Protein AF-A0AAV8XKQ7-F1 (afdb_monomer_lite)

Foldseek 3Di:
DQVCLVPDDPVVVLVVLVVLLVVLLVLVVVQVVPPDPPPSDRDADPQLQDPVCLVVSLVSVLVCCVVPVVVDDLVSSLVSLVNYDSSVVSNVSNCVSCVVVDDPDPD

Secondary structure (DSSP, 8-state):
-HHHHHTS-HHHHHHHHHHHHHHHHHHHHHHHH--S-----PPP-TTTT-TTTHHHHHHHHHHHHHH-TTT--HHHHHHHHTTSTTHHHHHHHHHHH-GGG------

Sequence (107 aa):
MALEYERSDMTRRLSILLGELLYIQSQIQDGAESTTDHDFYVRPSELFDNDIFAEELADIICIALAELPTTLSISNLTETLLHVHNGPAVICRLVANFPDCFREGKW

Radius of gyration: 14.4 Å; chains: 1; bounding box: 41×32×29 Å

Organism: NCBI:txid1586634

pLDDT: mean 82.2, std 12.32, range [45.22, 93.25]

InterPro domains:
  IPR026236 Integrator complex subunit 2, metazoa [PR02105] (4-24)
  IPR026236 Integrator complex subunit 2, metazoa [PR02105] (49-66)
  IPR029321 Integrator complex subunit 2 [PF14750] (1-104)
  IPR029321 Integrator complex subunit 2 [PTHR28608] (2-104)

Structure (mmCIF, N/CA/C/O backbone):
data_AF-A0AAV8XKQ7-F1
#
_entry.id   AF-A0AAV8XKQ7-F1
#
loop_
_atom_site.group_PDB
_atom_site.id
_atom_site.type_symbol
_atom_site.label_atom_id
_atom_site.label_alt_id
_atom_site.label_comp_id
_atom_site.label_asym_id
_atom_site.label_entity_id
_atom_site.label_seq_id
_atom_site.pdbx_PDB_ins_code
_atom_site.Cartn_x
_atom_site.Cartn_y
_atom_site.Cartn_z
_atom_site.occupancy
_atom_site.B_iso_or_equiv
_atom_site.auth_seq_id
_atom_site.auth_comp_id
_atom_site.auth_asym_id
_atom_site.auth_atom_id
_atom_site.pdbx_PDB_model_num
ATOM 1 N N . MET A 1 1 ? -0.374 11.444 -9.980 1.00 64.88 1 MET A N 1
ATOM 2 C CA . MET A 1 1 ? 0.523 10.904 -8.926 1.00 64.88 1 MET A CA 1
ATOM 3 C C . MET A 1 1 ? 1.457 9.790 -9.405 1.00 64.88 1 MET A C 1
ATOM 5 O O . MET A 1 1 ? 2.622 9.798 -9.022 1.00 64.88 1 MET A O 1
ATOM 9 N N . ALA A 1 2 ? 1.024 8.881 -10.286 1.00 69.81 2 ALA A N 1
ATOM 10 C CA . ALA A 1 2 ? 1.864 7.781 -10.791 1.00 69.81 2 ALA A CA 1
ATOM 11 C C . ALA A 1 2 ? 3.192 8.228 -11.455 1.00 69.81 2 ALA A C 1
ATOM 13 O O . ALA A 1 2 ? 4.254 7.685 -11.165 1.00 69.81 2 ALA A O 1
ATOM 14 N N . LEU A 1 3 ? 3.161 9.274 -12.290 1.00 70.88 3 LEU A N 1
ATOM 15 C CA . LEU A 1 3 ? 4.363 9.795 -12.967 1.00 70.88 3 LEU A CA 1
ATOM 16 C C . LEU A 1 3 ? 5.368 10.445 -11.993 1.00 70.88 3 LEU A C 1
ATOM 18 O O . LEU A 1 3 ? 6.577 10.449 -12.228 1.00 70.88 3 LEU A O 1
ATOM 22 N N . GLU A 1 4 ? 4.874 11.025 -10.897 1.00 76.31 4 GLU A N 1
ATOM 23 C CA . GLU A 1 4 ? 5.727 11.601 -9.852 1.00 76.31 4 GLU A CA 1
ATOM 24 C C . GLU A 1 4 ? 6.386 10.505 -9.022 1.00 76.31 4 GLU A C 1
ATOM 26 O O . GLU A 1 4 ? 7.564 10.629 -8.691 1.00 76.31 4 GLU A O 1
ATOM 31 N N . TYR A 1 5 ? 5.657 9.422 -8.743 1.00 76.19 5 TYR A N 1
ATOM 32 C CA . TYR A 1 5 ? 6.184 8.229 -8.091 1.00 76.19 5 TYR A CA 1
ATOM 33 C C . TYR A 1 5 ? 7.326 7.605 -8.907 1.00 76.19 5 TYR A C 1
ATOM 35 O O . TYR A 1 5 ? 8.428 7.406 -8.392 1.00 76.19 5 TYR A O 1
ATOM 43 N N . GLU A 1 6 ? 7.112 7.402 -10.209 1.00 77.50 6 GLU A N 1
ATOM 44 C CA . GLU A 1 6 ? 8.095 6.794 -11.112 1.00 77.50 6 GLU A CA 1
ATOM 45 C C . GLU A 1 6 ? 9.435 7.551 -11.122 1.00 77.50 6 GLU A C 1
ATOM 47 O O . GLU A 1 6 ? 10.505 6.944 -11.050 1.00 77.50 6 GLU A O 1
ATOM 52 N N . ARG A 1 7 ? 9.387 8.888 -11.133 1.00 80.06 7 ARG A N 1
ATOM 53 C CA . ARG A 1 7 ? 10.572 9.762 -11.207 1.00 80.06 7 ARG A CA 1
ATOM 54 C C . ARG A 1 7 ? 11.246 10.036 -9.857 1.00 80.06 7 ARG A C 1
ATOM 56 O O . ARG A 1 7 ? 12.252 10.746 -9.829 1.00 80.06 7 ARG A O 1
ATOM 63 N N . SER A 1 8 ? 10.680 9.542 -8.760 1.00 84.00 8 SER A N 1
ATOM 64 C CA . SER A 1 8 ? 11.129 9.834 -7.397 1.00 84.00 8 SER A CA 1
ATOM 65 C C . SER A 1 8 ? 12.108 8.792 -6.857 1.00 84.00 8 SER A C 1
ATOM 67 O O . SER A 1 8 ? 12.050 7.619 -7.220 1.00 84.00 8 SER A O 1
ATOM 69 N N . ASP A 1 9 ? 12.984 9.225 -5.949 1.00 87.19 9 ASP A N 1
ATOM 70 C CA . ASP A 1 9 ? 13.804 8.349 -5.111 1.00 87.19 9 ASP A CA 1
ATOM 71 C C . ASP A 1 9 ? 12.958 7.610 -4.056 1.00 87.19 9 ASP A C 1
ATOM 73 O O . ASP A 1 9 ? 11.814 7.980 -3.785 1.00 87.19 9 ASP A O 1
ATOM 77 N N . MET A 1 10 ? 13.526 6.567 -3.444 1.00 82.12 10 MET A N 1
ATOM 78 C CA . MET A 1 10 ? 12.800 5.659 -2.545 1.00 82.12 10 MET A CA 1
ATOM 79 C C . MET A 1 10 ? 12.136 6.372 -1.357 1.00 82.12 10 MET A C 1
ATOM 81 O O . MET A 1 10 ? 11.000 6.062 -1.000 1.00 82.12 10 MET A O 1
ATOM 85 N N . THR A 1 11 ? 12.806 7.365 -0.770 1.00 84.56 11 THR A N 1
ATOM 86 C CA . THR A 1 11 ? 12.260 8.135 0.356 1.00 84.56 11 THR A CA 1
ATOM 87 C C . THR A 1 11 ? 11.036 8.927 -0.084 1.00 84.56 11 THR A C 1
ATOM 89 O O . THR A 1 11 ? 10.011 8.943 0.596 1.00 84.56 11 THR A O 1
ATOM 92 N N . ARG A 1 12 ? 11.113 9.564 -1.255 1.00 86.94 12 ARG A N 1
ATOM 93 C CA . ARG A 1 12 ? 9.995 10.326 -1.806 1.00 86.94 12 ARG A CA 1
ATOM 94 C C . ARG A 1 12 ? 8.846 9.426 -2.272 1.00 86.94 12 ARG A C 1
ATOM 96 O O . ARG A 1 12 ? 7.694 9.802 -2.073 1.00 86.94 12 ARG A O 1
ATOM 103 N N . ARG A 1 13 ? 9.132 8.238 -2.813 1.00 87.81 13 ARG A N 1
ATOM 104 C CA . ARG A 1 13 ? 8.126 7.208 -3.138 1.00 87.81 13 ARG A CA 1
ATOM 105 C C . ARG A 1 13 ? 7.328 6.784 -1.909 1.00 87.81 13 ARG A C 1
ATOM 107 O O . ARG A 1 13 ? 6.102 6.789 -1.959 1.00 87.81 13 ARG A O 1
ATOM 114 N N . LEU A 1 14 ? 8.010 6.509 -0.797 1.00 87.44 14 LEU A N 1
ATOM 115 C CA . LEU A 1 14 ? 7.368 6.173 0.474 1.00 87.44 14 LEU A CA 1
ATOM 116 C C . LEU A 1 14 ? 6.474 7.316 0.974 1.00 87.44 14 LEU A C 1
ATOM 118 O O . LEU A 1 14 ? 5.332 7.072 1.349 1.00 87.44 14 LEU A O 1
ATOM 122 N N . SER A 1 15 ? 6.945 8.565 0.921 1.00 90.00 15 SER A N 1
ATOM 123 C C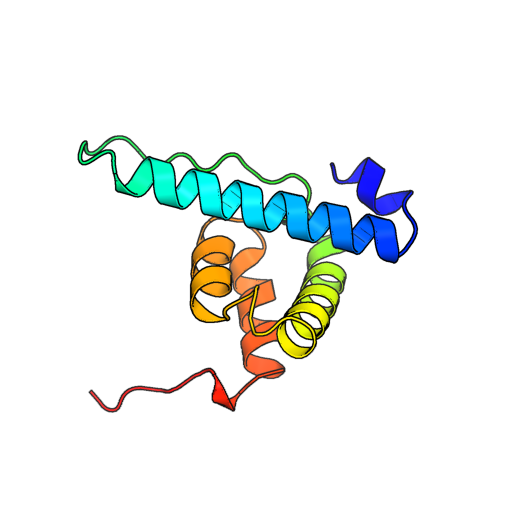A . SER A 1 15 ? 6.128 9.726 1.302 1.00 90.00 15 SER A CA 1
ATOM 124 C C . SER A 1 15 ? 4.879 9.889 0.430 1.00 90.00 15 SER A C 1
ATOM 126 O O . SER A 1 15 ? 3.816 10.209 0.956 1.00 90.00 15 SER A O 1
ATOM 128 N N . ILE A 1 16 ? 4.990 9.662 -0.886 1.00 90.94 16 ILE A N 1
ATOM 129 C CA . ILE A 1 16 ? 3.846 9.706 -1.814 1.00 90.94 16 ILE A CA 1
ATOM 130 C C . ILE A 1 16 ? 2.848 8.595 -1.471 1.00 90.94 16 ILE A C 1
ATOM 132 O O . ILE A 1 16 ? 1.660 8.872 -1.339 1.00 90.94 16 ILE A O 1
ATOM 136 N N . LEU A 1 17 ? 3.330 7.365 -1.273 1.00 91.12 17 LEU A N 1
ATOM 137 C CA . LEU A 1 17 ? 2.498 6.217 -0.912 1.00 91.12 17 LEU A CA 1
ATOM 138 C C . LEU A 1 17 ? 1.749 6.459 0.401 1.00 91.12 17 LEU A C 1
ATOM 140 O O . LEU A 1 17 ? 0.535 6.280 0.451 1.00 91.12 17 LEU A O 1
ATOM 144 N N . LEU A 1 18 ? 2.451 6.887 1.455 1.00 90.75 18 LEU A N 1
ATOM 145 C CA . LEU A 1 18 ? 1.831 7.169 2.750 1.00 90.75 18 LEU A CA 1
ATOM 146 C C . LEU A 1 18 ? 0.830 8.322 2.657 1.00 90.75 18 LEU A C 1
ATOM 148 O O . LEU A 1 18 ? -0.238 8.239 3.253 1.00 90.75 18 LEU A O 1
ATOM 152 N N . GLY A 1 19 ? 1.157 9.379 1.908 1.00 91.19 19 GLY A N 1
ATOM 153 C CA . GLY A 1 19 ? 0.248 10.501 1.686 1.00 91.19 19 GLY A CA 1
ATOM 154 C C . GLY A 1 19 ? -1.055 10.061 1.024 1.00 91.19 19 GLY A C 1
ATOM 155 O O . GLY A 1 19 ? -2.129 10.429 1.492 1.00 91.19 19 GLY A O 1
ATOM 156 N N . GLU A 1 20 ? -0.958 9.223 -0.006 1.00 90.31 20 GLU A N 1
ATOM 157 C CA . GLU A 1 20 ? -2.123 8.686 -0.709 1.00 90.31 20 GLU A CA 1
ATOM 158 C C . GLU A 1 20 ? -2.954 7.762 0.187 1.00 90.31 20 GLU A C 1
ATOM 160 O O . GLU A 1 20 ? -4.176 7.877 0.256 1.00 90.31 20 GLU A O 1
ATOM 165 N N . LEU A 1 21 ? -2.292 6.884 0.940 1.00 90.06 21 LEU A N 1
ATOM 166 C CA . LEU A 1 21 ? -2.952 5.951 1.845 1.00 90.06 21 LEU A CA 1
ATOM 167 C C . LEU A 1 21 ? -3.722 6.679 2.954 1.00 90.06 21 LEU A C 1
ATOM 169 O O . LEU A 1 21 ? -4.892 6.383 3.196 1.00 90.06 21 LEU A O 1
ATOM 173 N N . LEU A 1 22 ? -3.087 7.663 3.596 1.00 89.62 22 LEU A N 1
ATOM 174 C CA . LEU A 1 22 ? -3.716 8.483 4.633 1.00 89.62 22 LEU A CA 1
ATOM 175 C C . LEU A 1 22 ? -4.839 9.359 4.063 1.00 89.62 22 LEU A C 1
ATOM 177 O O . LEU A 1 22 ? -5.845 9.582 4.734 1.00 89.62 22 LEU A O 1
ATOM 181 N N . TYR A 1 23 ? -4.698 9.836 2.823 1.00 89.69 23 TYR A N 1
ATOM 182 C CA . TYR A 1 23 ? -5.752 10.586 2.146 1.00 89.69 23 TYR A CA 1
ATOM 183 C C . TYR A 1 23 ? -6.998 9.724 1.911 1.00 89.69 23 TYR A C 1
ATOM 185 O O . TYR A 1 23 ? -8.105 10.150 2.235 1.00 89.69 23 TYR A O 1
ATOM 193 N N . ILE A 1 24 ? -6.833 8.492 1.422 1.00 88.94 24 ILE A N 1
ATOM 194 C CA . ILE A 1 24 ? -7.955 7.562 1.230 1.00 88.94 24 ILE A CA 1
ATOM 195 C C . ILE A 1 24 ? -8.607 7.223 2.579 1.00 88.94 24 ILE A C 1
ATOM 197 O O . ILE A 1 24 ? -9.831 7.240 2.680 1.00 88.94 24 ILE A O 1
ATOM 201 N N . GLN A 1 25 ? -7.817 6.998 3.635 1.00 88.62 25 GLN A N 1
ATOM 202 C CA . GLN A 1 25 ? -8.341 6.793 4.993 1.00 88.62 25 GLN A CA 1
ATOM 203 C C . GLN A 1 25 ? -9.185 7.970 5.483 1.00 88.62 25 GLN A C 1
ATOM 205 O O . GLN A 1 25 ? -10.268 7.764 6.026 1.00 88.62 25 GLN A O 1
ATOM 210 N N . SER A 1 26 ? -8.719 9.200 5.249 1.00 87.50 26 SER A N 1
ATOM 211 C CA . SER A 1 26 ? -9.472 10.410 5.586 1.00 87.50 26 SER A CA 1
ATOM 212 C C . SER A 1 26 ? -10.812 10.462 4.854 1.00 87.50 26 SER A C 1
ATOM 214 O O . SER A 1 26 ? -11.835 10.733 5.473 1.00 87.50 26 SER A O 1
ATOM 216 N N . GLN A 1 27 ? -10.821 10.161 3.552 1.00 85.44 27 GLN A N 1
ATOM 217 C CA . GLN A 1 27 ? -12.052 10.122 2.757 1.00 85.44 27 GLN A CA 1
ATOM 218 C C . GLN A 1 27 ? -13.028 9.064 3.281 1.00 85.44 27 GLN A C 1
ATOM 220 O O . GLN A 1 27 ? -14.240 9.279 3.250 1.00 85.44 27 GLN A O 1
ATOM 225 N N . ILE A 1 28 ? -12.502 7.932 3.764 1.00 83.81 28 ILE A N 1
ATOM 226 C CA . ILE A 1 28 ? -13.328 6.853 4.297 1.00 83.81 28 ILE A CA 1
ATOM 227 C C . ILE A 1 28 ? -14.000 7.256 5.603 1.00 83.81 28 ILE A C 1
ATOM 229 O O . ILE A 1 28 ? -15.201 7.046 5.782 1.00 83.81 28 ILE A O 1
ATOM 233 N N . GLN A 1 29 ? -13.228 7.871 6.494 1.00 82.06 29 GLN A N 1
ATOM 234 C CA . GLN A 1 29 ? -13.724 8.351 7.773 1.00 82.06 29 GLN A CA 1
ATOM 235 C C . GLN A 1 29 ? -14.809 9.423 7.592 1.00 82.06 29 GLN A C 1
ATOM 237 O O . GLN A 1 29 ? -15.866 9.319 8.210 1.00 82.06 29 GLN A O 1
ATOM 242 N N . ASP A 1 30 ? -14.595 10.385 6.690 1.00 79.00 30 ASP A N 1
ATOM 243 C CA . ASP A 1 30 ? -15.566 11.448 6.406 1.00 79.00 30 ASP A CA 1
ATOM 244 C C . ASP A 1 30 ? -16.874 10.899 5.804 1.00 79.00 30 ASP A C 1
ATOM 246 O O . ASP A 1 30 ? -17.967 11.359 6.140 1.00 79.00 30 ASP A O 1
ATOM 250 N N . GLY A 1 31 ? -16.792 9.889 4.930 1.00 69.50 31 GLY A N 1
ATOM 251 C CA . GLY A 1 31 ? -17.974 9.285 4.308 1.00 69.50 31 GLY A CA 1
ATOM 252 C C . GLY A 1 31 ? -18.781 8.374 5.244 1.00 69.50 31 GLY A C 1
ATOM 253 O O . GLY A 1 31 ? -19.990 8.227 5.061 1.00 69.50 31 GLY A O 1
ATOM 254 N N . ALA A 1 32 ? -18.155 7.793 6.272 1.00 65.44 32 ALA A N 1
ATOM 255 C CA . ALA A 1 32 ? -18.843 6.970 7.270 1.00 65.44 32 ALA A CA 1
ATOM 256 C C . ALA A 1 32 ? -19.761 7.794 8.195 1.00 65.44 32 ALA A C 1
ATOM 258 O O . ALA A 1 32 ? -20.747 7.273 8.719 1.00 65.44 32 ALA A O 1
ATOM 259 N N . GLU A 1 33 ? -19.471 9.086 8.384 1.00 60.41 33 GLU A N 1
ATOM 260 C CA . GLU A 1 33 ? -20.297 9.995 9.190 1.00 60.41 33 GLU A CA 1
ATOM 261 C C . GLU A 1 33 ? -21.559 10.471 8.441 1.00 60.41 33 GLU A C 1
ATOM 263 O O . GLU A 1 33 ? -22.565 10.839 9.062 1.00 60.41 33 GLU A O 1
ATOM 268 N N . SER A 1 34 ? -21.569 10.402 7.104 1.00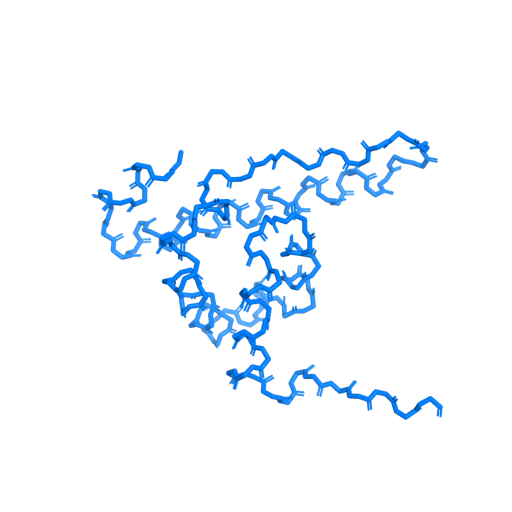 57.81 34 SER A N 1
ATOM 269 C CA . SER A 1 34 ? -22.752 10.691 6.290 1.00 57.81 34 SER A CA 1
ATOM 270 C C . SER A 1 34 ? -23.701 9.487 6.229 1.00 57.81 34 SER A C 1
ATOM 272 O O . SER A 1 34 ? -23.658 8.673 5.319 1.00 57.81 34 SER A O 1
ATOM 274 N N . THR A 1 35 ? -24.611 9.399 7.201 1.00 52.97 35 THR A N 1
ATOM 275 C CA . THR A 1 35 ? -25.678 8.372 7.345 1.00 52.97 35 THR A CA 1
ATOM 276 C C . THR A 1 35 ? -26.729 8.315 6.220 1.00 52.97 35 THR A C 1
ATOM 278 O O . THR A 1 35 ? -27.746 7.632 6.346 1.00 52.97 35 THR A O 1
ATOM 281 N N . THR A 1 36 ? -26.528 9.031 5.120 1.00 53.41 36 THR A N 1
ATOM 282 C CA . THR A 1 36 ? -27.408 8.977 3.954 1.00 53.41 36 THR A CA 1
ATOM 283 C C . THR A 1 36 ? -26.824 8.010 2.940 1.00 53.41 36 THR A C 1
ATOM 285 O O . THR A 1 36 ? -25.653 8.146 2.617 1.00 53.41 36 THR A O 1
ATOM 288 N N . ASP A 1 37 ? -27.664 7.100 2.444 1.00 51.34 37 ASP A N 1
ATOM 289 C CA . ASP A 1 37 ? -27.521 6.057 1.401 1.00 51.34 37 ASP A CA 1
ATOM 290 C C . ASP A 1 37 ? -26.934 6.533 0.042 1.00 51.34 37 ASP A C 1
ATOM 292 O O . ASP A 1 37 ? -27.279 6.043 -1.029 1.00 51.34 37 ASP A O 1
ATOM 296 N N . HIS A 1 38 ? -26.102 7.569 0.051 1.00 46.72 38 HIS A N 1
ATOM 297 C CA . HIS A 1 38 ? -25.420 8.104 -1.106 1.00 46.72 38 HIS A CA 1
ATOM 298 C C . HIS A 1 38 ? -24.105 7.354 -1.268 1.00 46.72 38 HIS A C 1
ATOM 300 O O . HIS A 1 38 ? -23.216 7.480 -0.430 1.00 46.72 38 HIS A O 1
ATOM 306 N N . ASP A 1 39 ? -24.031 6.582 -2.353 1.00 50.69 39 ASP A N 1
ATOM 307 C CA . ASP A 1 39 ? -22.849 5.919 -2.900 1.00 50.69 39 ASP A CA 1
ATOM 308 C C . ASP A 1 39 ? -21.543 6.527 -2.385 1.00 50.69 39 ASP A C 1
ATOM 310 O O . ASP A 1 39 ? -21.122 7.612 -2.800 1.00 50.69 39 ASP A O 1
ATOM 314 N N . PHE A 1 40 ? -20.920 5.820 -1.447 1.00 58.59 40 PHE A N 1
ATOM 315 C CA . PHE A 1 40 ? -19.633 6.175 -0.884 1.00 58.59 40 PHE A CA 1
ATOM 316 C C . PHE A 1 40 ? -18.589 6.193 -2.007 1.00 58.59 40 PHE A C 1
ATOM 318 O O . PHE A 1 40 ? -18.075 5.158 -2.436 1.00 58.59 40 PHE A O 1
ATOM 325 N N . TYR A 1 41 ? -18.329 7.383 -2.545 1.00 59.25 41 TYR A N 1
ATOM 326 C CA . TYR A 1 41 ? -17.451 7.573 -3.690 1.00 59.25 41 TYR A CA 1
ATOM 327 C C . TYR A 1 41 ? -16.039 7.895 -3.207 1.00 59.25 41 TYR A C 1
ATOM 329 O O . TYR A 1 41 ? -15.676 9.053 -2.983 1.00 59.25 41 TYR A O 1
ATOM 337 N N . VAL A 1 42 ? -15.220 6.855 -3.063 1.00 66.62 42 VAL A N 1
ATOM 338 C CA . VAL A 1 42 ? -13.770 7.026 -2.944 1.00 66.62 42 VAL A CA 1
ATOM 339 C C . VAL A 1 42 ? -13.237 7.401 -4.321 1.00 66.62 42 VAL A C 1
ATOM 341 O O . VAL A 1 42 ? -13.547 6.746 -5.318 1.00 66.62 42 VAL A O 1
ATOM 344 N N . ARG A 1 43 ? -12.462 8.488 -4.404 1.00 69.25 43 ARG A N 1
ATOM 345 C CA . ARG A 1 43 ? -11.821 8.855 -5.670 1.00 69.25 43 ARG A CA 1
ATOM 346 C C . ARG A 1 43 ? -10.878 7.729 -6.115 1.00 69.25 43 ARG A C 1
ATOM 348 O O . ARG A 1 43 ? -10.137 7.228 -5.272 1.00 69.25 43 ARG A O 1
ATOM 355 N N . PRO A 1 44 ? -10.853 7.389 -7.417 1.00 71.44 44 PRO A N 1
ATOM 356 C CA . PRO A 1 44 ? -9.883 6.436 -7.945 1.00 71.44 44 PRO A CA 1
ATOM 357 C C . PRO A 1 44 ? -8.464 6.931 -7.657 1.00 71.44 44 PRO A C 1
ATOM 359 O O . PRO A 1 44 ? -8.178 8.126 -7.798 1.00 71.44 44 PRO A O 1
ATOM 362 N N . SER A 1 45 ? -7.590 6.019 -7.238 1.00 83.00 45 SER A N 1
ATOM 363 C CA . SER A 1 45 ? -6.199 6.340 -6.941 1.00 83.00 45 SER A CA 1
ATOM 364 C C . SER A 1 45 ? -5.346 5.950 -8.131 1.00 83.00 45 SER A C 1
ATOM 366 O O . SER A 1 45 ? -5.102 4.775 -8.371 1.00 83.00 45 SER A O 1
ATOM 368 N N . GLU A 1 46 ? -4.804 6.935 -8.845 1.00 85.00 46 GLU A N 1
ATOM 369 C CA . GLU A 1 46 ? -3.907 6.676 -9.980 1.00 85.00 46 GLU A CA 1
ATOM 370 C C . GLU A 1 46 ? -2.688 5.813 -9.611 1.00 85.00 46 GLU A C 1
ATOM 372 O O . GLU A 1 46 ? -2.072 5.217 -10.494 1.00 85.00 46 GLU A O 1
ATOM 377 N N . LEU A 1 47 ? -2.296 5.795 -8.330 1.00 86.94 47 LEU A N 1
ATOM 378 C CA . LEU A 1 47 ? -1.176 4.997 -7.841 1.00 86.94 47 LEU A CA 1
ATOM 379 C C . LEU A 1 47 ? -1.595 3.542 -7.604 1.00 86.94 47 LEU A C 1
ATOM 381 O O . LEU A 1 47 ? -0.952 2.636 -8.128 1.00 86.94 47 LEU A O 1
ATOM 385 N N . PHE A 1 48 ? -2.674 3.321 -6.846 1.00 86.31 48 PHE A N 1
ATOM 386 C CA . PHE A 1 48 ? -3.160 1.975 -6.533 1.00 86.31 48 PHE A CA 1
ATOM 387 C C . PHE A 1 48 ? -3.941 1.327 -7.684 1.00 86.31 48 PHE A C 1
ATOM 389 O O . PHE A 1 48 ? -4.060 0.106 -7.721 1.00 86.31 48 PHE A O 1
ATOM 396 N N . ASP A 1 49 ? -4.420 2.099 -8.655 1.00 85.44 49 ASP A N 1
ATOM 397 C CA . ASP A 1 49 ? -5.115 1.586 -9.840 1.00 85.44 49 ASP A CA 1
ATOM 398 C C . ASP A 1 49 ? -4.152 1.243 -10.989 1.00 85.44 49 ASP A C 1
ATOM 400 O O . ASP A 1 49 ? -4.577 0.784 -12.045 1.00 85.44 49 ASP A O 1
ATOM 404 N N . ASN A 1 50 ? -2.843 1.440 -10.794 1.00 87.12 50 ASN A N 1
ATOM 405 C CA . ASN A 1 50 ? -1.822 1.081 -11.769 1.00 87.12 50 ASN A CA 1
ATOM 406 C C . ASN A 1 50 ? -1.160 -0.260 -11.417 1.00 87.12 50 ASN A C 1
ATOM 408 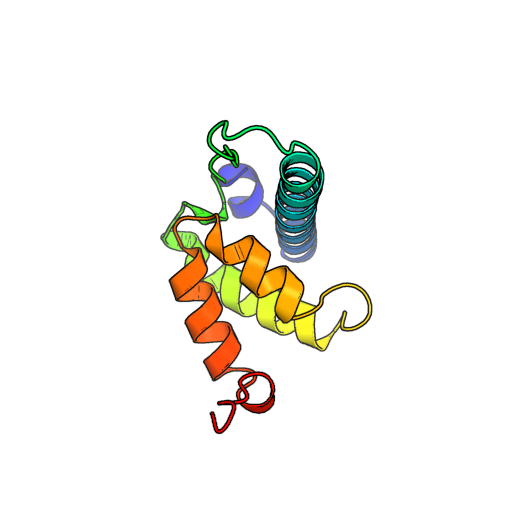O O . ASN A 1 50 ? -0.336 -0.353 -10.504 1.00 87.12 50 ASN A O 1
ATOM 412 N N . ASP A 1 51 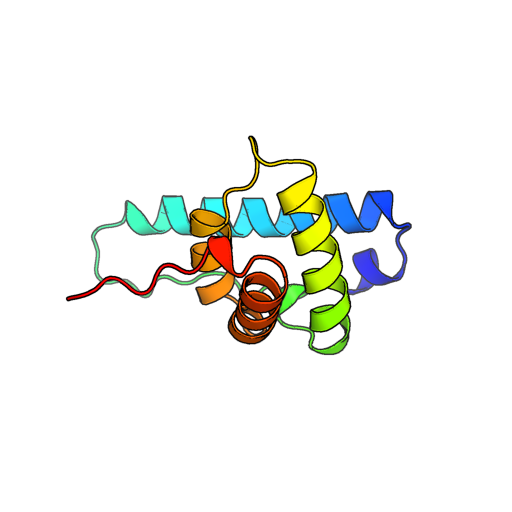? -1.478 -1.284 -12.207 1.00 87.44 51 ASP A N 1
ATOM 413 C CA . ASP A 1 51 ? -1.041 -2.670 -11.999 1.00 87.44 51 ASP A CA 1
ATOM 414 C C . ASP A 1 51 ? 0.482 -2.838 -11.972 1.00 87.44 51 ASP A C 1
ATOM 416 O O . ASP A 1 51 ? 0.997 -3.727 -11.295 1.00 87.44 51 ASP A O 1
ATOM 420 N N . ILE A 1 52 ? 1.220 -1.966 -12.669 1.00 88.56 52 ILE A N 1
ATOM 421 C CA . ILE A 1 52 ? 2.686 -2.019 -12.740 1.00 88.56 52 ILE A CA 1
ATOM 422 C C . ILE A 1 52 ? 3.299 -1.796 -11.353 1.00 88.56 52 ILE A C 1
ATOM 424 O O . ILE A 1 52 ? 4.308 -2.413 -11.016 1.00 88.56 52 ILE A O 1
ATOM 428 N N . PHE A 1 53 ? 2.682 -0.938 -10.536 1.00 87.12 53 PHE A N 1
ATOM 429 C CA . PHE A 1 53 ? 3.192 -0.603 -9.210 1.00 87.12 53 PHE A CA 1
ATOM 430 C C . PHE A 1 53 ? 2.654 -1.526 -8.115 1.00 87.12 53 PHE A C 1
ATOM 432 O O . PHE A 1 53 ? 3.200 -1.526 -7.019 1.00 87.12 53 PHE A O 1
ATOM 439 N N . ALA A 1 54 ? 1.638 -2.354 -8.377 1.00 88.06 54 ALA A N 1
ATOM 440 C CA . ALA A 1 54 ? 0.964 -3.145 -7.344 1.00 88.06 54 ALA A CA 1
ATOM 441 C C . ALA A 1 54 ? 1.905 -4.061 -6.535 1.00 88.06 54 ALA A C 1
ATOM 443 O O . ALA A 1 54 ? 1.645 -4.341 -5.363 1.00 88.06 54 ALA A O 1
ATOM 444 N N . GLU A 1 55 ? 2.977 -4.564 -7.152 1.00 89.50 55 GLU A N 1
ATOM 445 C CA . GLU A 1 55 ? 4.011 -5.359 -6.475 1.00 89.50 55 GLU A CA 1
ATOM 446 C C . GLU A 1 55 ? 4.923 -4.517 -5.603 1.00 89.50 55 GLU A C 1
ATOM 448 O O . GLU A 1 55 ? 5.019 -4.764 -4.403 1.00 89.50 55 GLU A O 1
ATOM 453 N N . GLU A 1 56 ? 5.485 -3.464 -6.180 1.00 90.06 56 GLU A N 1
ATOM 454 C CA . GLU A 1 56 ? 6.351 -2.542 -5.458 1.00 90.06 56 GLU A CA 1
ATOM 455 C C . GLU A 1 56 ? 5.627 -1.898 -4.263 1.00 90.06 56 GLU A C 1
ATOM 457 O O . GLU A 1 56 ? 6.170 -1.826 -3.161 1.00 90.06 56 GLU A O 1
ATOM 462 N N . LEU A 1 57 ? 4.371 -1.479 -4.450 1.00 91.00 57 LEU A N 1
ATOM 463 C CA . LEU A 1 57 ? 3.554 -0.898 -3.387 1.00 91.00 57 LEU A CA 1
ATOM 464 C C . LEU A 1 57 ? 3.336 -1.897 -2.249 1.00 91.00 57 LEU A C 1
ATOM 466 O O . LEU A 1 57 ? 3.425 -1.511 -1.086 1.00 91.00 57 LEU A O 1
ATOM 470 N N . ALA A 1 58 ? 3.080 -3.171 -2.556 1.00 92.19 58 ALA A N 1
ATOM 471 C CA . ALA A 1 58 ? 2.886 -4.190 -1.531 1.00 92.19 58 ALA A CA 1
ATOM 472 C C . ALA A 1 58 ? 4.151 -4.398 -0.686 1.00 92.19 58 ALA A C 1
ATOM 474 O O . ALA A 1 58 ? 4.050 -4.451 0.541 1.00 92.19 58 ALA A O 1
ATOM 475 N N . ASP A 1 59 ? 5.326 -4.449 -1.314 1.00 91.94 59 ASP A N 1
ATOM 476 C CA . ASP A 1 59 ? 6.603 -4.605 -0.609 1.00 91.94 59 ASP A CA 1
ATOM 477 C C . ASP A 1 59 ? 6.889 -3.408 0.305 1.00 91.94 59 ASP A C 1
ATOM 479 O O . ASP A 1 59 ? 7.232 -3.573 1.480 1.00 91.94 59 ASP A O 1
ATOM 483 N N . ILE A 1 60 ? 6.680 -2.188 -0.198 1.00 92.25 60 ILE A N 1
ATOM 484 C CA . ILE A 1 60 ? 6.880 -0.962 0.585 1.00 92.25 60 ILE A CA 1
ATOM 485 C C . ILE A 1 60 ? 5.896 -0.893 1.750 1.00 92.25 60 ILE A C 1
ATOM 487 O O . ILE A 1 60 ? 6.290 -0.524 2.856 1.00 92.25 60 ILE A O 1
ATOM 491 N N . ILE A 1 61 ? 4.634 -1.273 1.538 1.00 92.75 61 ILE A N 1
ATOM 492 C CA . ILE A 1 61 ? 3.633 -1.326 2.607 1.00 92.75 61 ILE A CA 1
ATOM 493 C C . ILE A 1 61 ? 4.029 -2.356 3.667 1.00 92.75 61 ILE A C 1
ATOM 495 O O . ILE A 1 61 ? 3.896 -2.067 4.855 1.00 92.75 61 ILE A O 1
ATOM 499 N N . CYS A 1 62 ? 4.540 -3.529 3.275 1.00 92.19 62 CYS A N 1
ATOM 500 C CA . CYS A 1 62 ? 5.008 -4.530 4.234 1.00 92.19 62 CYS A CA 1
ATOM 501 C C . CYS A 1 62 ? 6.130 -3.972 5.115 1.00 92.19 62 CYS A C 1
ATOM 503 O O . CYS A 1 62 ? 6.076 -4.093 6.339 1.00 92.19 62 CYS A O 1
ATOM 505 N N . ILE A 1 63 ? 7.115 -3.308 4.506 1.00 91.81 63 ILE A N 1
ATOM 506 C CA . ILE A 1 63 ? 8.207 -2.659 5.239 1.00 91.81 63 ILE A CA 1
ATOM 507 C C . ILE A 1 63 ? 7.649 -1.572 6.166 1.00 91.81 63 ILE A C 1
ATOM 509 O O . ILE A 1 63 ? 7.975 -1.540 7.349 1.00 91.81 63 ILE A O 1
ATOM 513 N N . ALA A 1 64 ? 6.766 -0.710 5.660 1.00 90.81 64 ALA A N 1
ATOM 514 C CA . ALA A 1 64 ? 6.183 0.371 6.444 1.00 90.81 64 ALA A CA 1
ATOM 515 C C . ALA A 1 64 ? 5.369 -0.147 7.643 1.00 90.81 64 ALA A C 1
ATOM 517 O O . ALA A 1 64 ? 5.451 0.437 8.717 1.00 90.81 64 ALA A O 1
ATOM 518 N N . LEU A 1 65 ? 4.624 -1.247 7.498 1.00 90.31 65 LEU A N 1
ATOM 519 C CA . LEU A 1 65 ? 3.898 -1.881 8.605 1.00 90.31 65 LEU A CA 1
ATOM 520 C C . LEU A 1 65 ? 4.837 -2.421 9.689 1.00 90.31 65 LEU A C 1
ATOM 522 O O . LEU A 1 65 ? 4.531 -2.293 10.873 1.00 90.31 65 LEU A O 1
ATOM 526 N N . ALA A 1 66 ? 5.970 -3.007 9.296 1.00 89.69 66 ALA A N 1
ATOM 527 C CA . ALA A 1 66 ? 6.963 -3.515 10.238 1.00 89.69 66 ALA A CA 1
ATOM 528 C C . ALA A 1 66 ? 7.688 -2.383 10.989 1.00 89.69 66 ALA A C 1
ATOM 530 O O . ALA A 1 66 ? 7.926 -2.493 12.191 1.00 89.69 66 ALA A O 1
ATOM 531 N N . GLU A 1 67 ? 8.002 -1.288 10.294 1.00 90.44 67 GLU A N 1
ATOM 532 C CA . GLU A 1 67 ? 8.776 -0.165 10.841 1.00 90.44 67 GLU A CA 1
ATOM 533 C C . GLU A 1 67 ? 7.910 0.877 11.574 1.00 90.44 67 GLU A C 1
ATOM 535 O O . GLU A 1 67 ? 8.390 1.559 12.480 1.00 90.44 67 GLU A O 1
ATOM 540 N N . LEU A 1 68 ? 6.628 1.015 11.212 1.00 89.69 68 LEU A N 1
ATOM 541 C CA . LEU A 1 68 ? 5.718 2.049 11.729 1.00 89.69 68 LEU A CA 1
ATOM 542 C C . LEU A 1 68 ? 4.438 1.471 12.372 1.00 89.69 68 LEU A C 1
ATOM 544 O O . LEU A 1 68 ? 3.335 1.931 12.055 1.00 89.69 68 LEU A O 1
ATOM 548 N N . PRO A 1 69 ? 4.530 0.526 13.327 1.00 83.62 69 PRO A N 1
ATOM 549 C CA . PRO A 1 69 ? 3.361 -0.152 13.900 1.00 83.62 69 PRO A CA 1
ATOM 550 C C . PRO A 1 69 ? 2.449 0.768 14.727 1.00 83.62 69 PRO A C 1
ATOM 552 O O . PRO A 1 69 ? 1.296 0.436 14.990 1.00 83.62 69 PRO A O 1
ATOM 555 N N . THR A 1 70 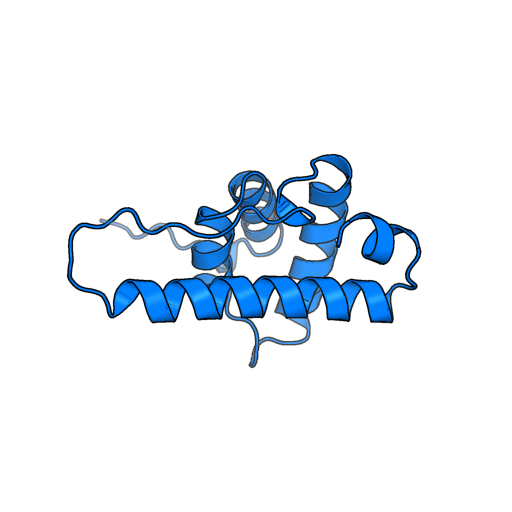? 2.949 1.927 15.169 1.00 85.50 70 THR A N 1
ATOM 556 C CA . THR A 1 70 ? 2.151 2.929 15.896 1.00 85.50 70 THR A CA 1
ATOM 557 C C . THR A 1 70 ? 1.318 3.814 14.975 1.00 85.50 70 THR A C 1
ATOM 559 O O . THR A 1 70 ? 0.369 4.441 15.435 1.00 85.50 70 THR A O 1
ATOM 562 N N . THR A 1 71 ? 1.700 3.903 13.700 1.00 85.25 71 THR A N 1
ATOM 563 C CA . THR A 1 71 ? 1.067 4.779 12.705 1.00 85.25 71 THR A CA 1
ATOM 564 C C . THR A 1 71 ? 0.174 3.975 11.771 1.00 85.25 71 THR A C 1
ATOM 566 O O . THR A 1 71 ? -0.925 4.412 11.442 1.00 85.25 71 THR A O 1
ATOM 569 N N . LEU A 1 72 ? 0.634 2.796 11.351 1.00 87.75 72 LEU A N 1
ATOM 570 C CA . LEU A 1 72 ? -0.080 1.923 10.433 1.00 87.75 72 LEU A CA 1
ATOM 571 C C . LEU A 1 72 ? -0.600 0.702 11.183 1.00 87.75 72 LEU A C 1
ATOM 573 O O . LEU A 1 72 ? 0.169 -0.060 11.765 1.00 87.75 72 LEU A O 1
ATOM 577 N N . SER A 1 73 ? -1.914 0.491 11.126 1.00 89.25 73 SER A N 1
ATOM 578 C CA . SER A 1 73 ? -2.532 -0.749 11.583 1.00 89.25 73 SER A CA 1
ATOM 579 C C . SER A 1 73 ? -2.918 -1.597 10.376 1.00 89.25 73 SE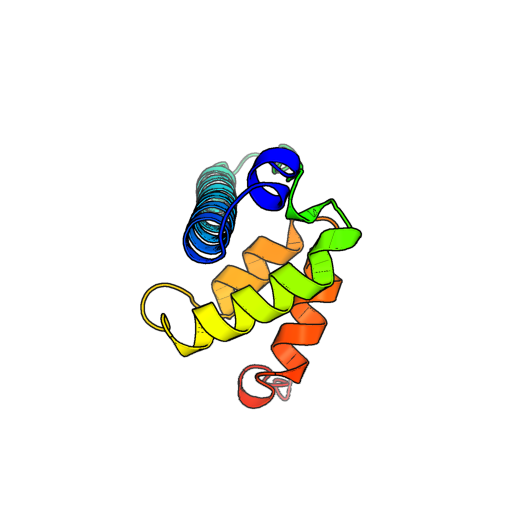R A C 1
ATOM 581 O O . SER A 1 73 ? -3.465 -1.091 9.395 1.00 89.25 73 SER A O 1
ATOM 583 N N . ILE A 1 74 ? -2.665 -2.905 10.449 1.00 89.31 74 ILE A N 1
ATOM 584 C CA . ILE A 1 74 ? -3.028 -3.816 9.358 1.00 89.31 74 ILE A CA 1
ATOM 585 C C . ILE A 1 74 ? -4.540 -3.831 9.099 1.00 89.31 74 ILE A C 1
ATOM 587 O O . ILE A 1 74 ? -4.959 -3.975 7.955 1.00 89.31 74 ILE A O 1
ATOM 591 N N . SER A 1 75 ? -5.356 -3.619 10.139 1.00 88.75 75 SER A N 1
ATOM 592 C CA . SER A 1 75 ? -6.817 -3.545 10.022 1.00 88.75 75 SER A CA 1
ATOM 593 C C . SER A 1 75 ? -7.249 -2.334 9.198 1.00 88.75 75 SER A C 1
ATOM 595 O O . SER A 1 75 ? -7.912 -2.505 8.179 1.00 88.75 75 SER A O 1
ATOM 597 N N . ASN A 1 76 ? -6.814 -1.129 9.584 1.00 88.62 76 ASN A N 1
ATOM 598 C CA . ASN A 1 76 ? -7.186 0.101 8.880 1.00 88.62 76 ASN A CA 1
ATOM 599 C C . ASN A 1 76 ? -6.635 0.085 7.455 1.00 88.62 76 ASN A C 1
ATOM 601 O O . ASN A 1 76 ? -7.278 0.555 6.522 1.00 88.62 76 ASN A O 1
ATOM 605 N N . LEU A 1 77 ? -5.435 -0.467 7.271 1.00 91.00 77 LEU A N 1
ATOM 606 C CA . LEU A 1 77 ? -4.807 -0.559 5.964 1.00 91.00 77 LEU A CA 1
ATOM 607 C C . LEU A 1 77 ? -5.557 -1.527 5.041 1.00 91.00 77 LEU A C 1
ATOM 609 O O . LEU A 1 77 ? -5.804 -1.193 3.888 1.00 91.00 77 LEU A O 1
ATOM 613 N N . THR A 1 78 ? -5.986 -2.681 5.556 1.00 91.12 78 THR A N 1
ATOM 614 C CA . THR A 1 78 ? -6.827 -3.625 4.804 1.00 91.12 78 THR A CA 1
ATOM 615 C C . THR A 1 78 ? -8.152 -2.977 4.417 1.00 91.12 78 THR A C 1
ATOM 617 O O . THR A 1 78 ? -8.532 -3.056 3.256 1.00 91.12 78 THR A O 1
ATOM 620 N N . GLU A 1 79 ? -8.813 -2.282 5.347 1.00 89.25 79 GLU A N 1
ATOM 621 C CA . GLU A 1 79 ? -10.050 -1.538 5.076 1.00 89.25 79 GLU A CA 1
ATOM 622 C C . GLU A 1 79 ? -9.853 -0.495 3.970 1.00 89.25 79 GLU A C 1
ATOM 624 O O . GLU A 1 79 ? -10.604 -0.473 3.004 1.00 89.25 79 GLU A O 1
ATOM 629 N N . THR A 1 80 ? -8.768 0.279 4.040 1.00 90.06 80 THR A N 1
ATOM 630 C CA . THR A 1 80 ? -8.402 1.265 3.007 1.00 90.06 80 THR A CA 1
ATOM 631 C C . THR A 1 80 ? -8.238 0.609 1.639 1.00 90.06 80 THR A C 1
ATOM 633 O O . THR A 1 80 ? -8.759 1.096 0.636 1.00 90.06 80 THR A O 1
ATOM 636 N N . LEU A 1 81 ? -7.519 -0.515 1.594 1.00 91.31 81 LEU A N 1
ATOM 637 C CA . LEU A 1 81 ? -7.235 -1.230 0.357 1.00 91.31 81 LEU A CA 1
ATOM 638 C C . LEU A 1 81 ? -8.500 -1.827 -0.277 1.00 91.31 81 LEU A C 1
ATOM 640 O O . LEU A 1 81 ? -8.531 -1.985 -1.490 1.00 91.31 81 LEU A O 1
ATOM 644 N N . LEU A 1 82 ? -9.575 -2.096 0.469 1.00 89.62 82 LEU A N 1
ATOM 645 C CA . LEU A 1 82 ? -10.835 -2.574 -0.128 1.00 89.62 82 LEU A CA 1
ATOM 646 C C . LEU A 1 82 ? -11.469 -1.570 -1.106 1.00 89.62 82 LEU A C 1
ATOM 648 O O . LEU A 1 82 ? -12.324 -1.958 -1.900 1.00 89.62 82 LEU A O 1
ATOM 652 N N . HIS A 1 83 ? -11.042 -0.306 -1.073 1.00 87.31 83 HIS A N 1
ATOM 653 C CA . HIS A 1 83 ? -11.584 0.764 -1.907 1.00 87.31 83 HIS A CA 1
ATOM 654 C C . HIS A 1 83 ? -10.759 1.083 -3.164 1.00 87.31 83 HIS A C 1
ATOM 656 O O . HIS A 1 83 ? -11.140 1.982 -3.911 1.00 87.31 83 HIS A O 1
ATOM 662 N N . VAL A 1 84 ? -9.653 0.376 -3.423 1.00 89.00 84 VAL A N 1
ATOM 663 C CA . VAL A 1 84 ? -8.785 0.614 -4.596 1.00 89.00 84 VAL A CA 1
ATOM 664 C C . VAL A 1 84 ? -8.682 -0.624 -5.484 1.00 89.00 84 VAL A C 1
ATOM 666 O O . VAL A 1 84 ? -8.807 -1.750 -4.999 1.00 89.00 84 VAL A O 1
ATOM 669 N N . HIS A 1 85 ? -8.422 -0.442 -6.784 1.00 89.06 85 HIS A N 1
ATOM 670 C CA . HIS A 1 85 ? -8.489 -1.533 -7.762 1.00 89.06 85 HIS A CA 1
ATOM 671 C C . HIS A 1 85 ? -7.545 -2.699 -7.434 1.00 89.06 85 HIS A C 1
ATOM 673 O O . HIS A 1 85 ? -7.985 -3.846 -7.345 1.00 89.06 85 HIS A O 1
ATOM 679 N N . ASN A 1 86 ? -6.260 -2.417 -7.182 1.00 90.50 86 ASN A N 1
ATOM 680 C CA . ASN A 1 86 ? -5.273 -3.454 -6.848 1.00 90.50 86 ASN A CA 1
ATOM 681 C C . ASN A 1 86 ? -5.243 -3.834 -5.363 1.00 90.50 86 ASN A C 1
ATOM 683 O O . ASN A 1 86 ? -4.402 -4.627 -4.933 1.00 90.50 86 ASN A O 1
ATOM 687 N N . GLY A 1 87 ? -6.164 -3.303 -4.565 1.00 91.31 87 GLY A N 1
ATOM 688 C CA . GLY A 1 87 ? -6.221 -3.524 -3.129 1.00 91.31 87 GLY A CA 1
ATOM 689 C C . GLY A 1 87 ? -6.261 -4.992 -2.713 1.00 91.31 87 GLY A C 1
ATOM 690 O O . GLY A 1 87 ? -5.421 -5.398 -1.909 1.00 91.31 87 GLY A O 1
ATOM 691 N N . PRO A 1 88 ? -7.144 -5.832 -3.290 1.00 91.81 88 PRO A N 1
ATOM 692 C CA . PRO A 1 88 ? -7.182 -7.262 -2.988 1.00 91.81 88 PRO A CA 1
ATOM 693 C C . PRO A 1 88 ? -5.842 -7.972 -3.227 1.00 91.81 88 PRO A C 1
ATOM 695 O O . PRO A 1 88 ? -5.423 -8.787 -2.406 1.00 91.81 88 PRO A O 1
ATOM 698 N N . ALA A 1 89 ? -5.128 -7.631 -4.306 1.00 91.88 89 ALA A N 1
ATOM 699 C CA . ALA A 1 89 ? -3.822 -8.216 -4.609 1.00 91.88 89 ALA A CA 1
ATOM 700 C C . ALA A 1 89 ? -2.758 -7.812 -3.573 1.00 91.88 89 ALA A C 1
ATOM 702 O O . ALA A 1 89 ? -1.948 -8.642 -3.150 1.00 91.88 89 ALA A O 1
ATOM 703 N N . VAL A 1 90 ? -2.786 -6.554 -3.123 1.00 92.12 90 VAL A N 1
ATOM 704 C CA . VAL A 1 90 ? -1.917 -6.067 -2.043 1.00 92.12 90 VAL A CA 1
ATOM 705 C C . VAL A 1 90 ? -2.254 -6.774 -0.726 1.00 92.12 90 VAL A C 1
ATOM 707 O O . VAL A 1 90 ? -1.345 -7.277 -0.069 1.00 92.12 90 VAL A O 1
ATOM 710 N N . ILE A 1 91 ? -3.537 -6.915 -0.372 1.00 93.25 91 ILE A N 1
ATOM 711 C CA . ILE A 1 91 ? -3.986 -7.619 0.843 1.00 93.25 91 ILE A CA 1
ATOM 712 C C . ILE A 1 91 ? -3.492 -9.070 0.858 1.00 93.25 91 ILE A C 1
ATOM 714 O O . ILE A 1 91 ? -2.968 -9.526 1.874 1.00 93.25 91 ILE A O 1
ATOM 718 N N . CYS A 1 92 ? -3.594 -9.795 -0.261 1.00 91.81 92 CYS A N 1
ATOM 719 C CA . CYS A 1 92 ? -3.073 -11.160 -0.351 1.00 91.81 92 CYS A CA 1
ATOM 720 C C . CYS A 1 92 ? -1.576 -11.230 -0.016 1.00 91.81 92 CYS A C 1
ATOM 722 O O . CYS A 1 92 ? -1.148 -12.130 0.709 1.00 91.81 92 CYS A O 1
ATOM 724 N N . ARG A 1 93 ? -0.780 -10.265 -0.494 1.00 91.25 93 ARG A N 1
ATOM 725 C CA . ARG A 1 93 ? 0.646 -10.177 -0.155 1.00 91.25 93 ARG A CA 1
ATOM 726 C C . ARG A 1 93 ? 0.886 -9.808 1.303 1.00 91.25 93 ARG A C 1
ATOM 728 O O . ARG A 1 93 ? 1.800 -10.364 1.906 1.00 91.25 93 ARG A O 1
ATOM 735 N N . LEU A 1 94 ? 0.067 -8.940 1.891 1.00 91.44 94 LEU A N 1
ATOM 736 C CA . LEU A 1 94 ? 0.159 -8.622 3.317 1.00 91.44 94 LEU A CA 1
ATOM 737 C C . LEU A 1 94 ? -0.063 -9.859 4.178 1.00 91.44 94 LEU A C 1
ATOM 739 O O . LEU A 1 94 ? 0.748 -10.137 5.052 1.00 91.44 94 LEU A O 1
ATOM 743 N N . VAL A 1 95 ? -1.105 -10.642 3.896 1.00 90.56 95 VAL A N 1
ATOM 744 C CA . VAL A 1 95 ? -1.377 -11.887 4.630 1.00 90.56 95 VAL A CA 1
ATOM 745 C C . VAL A 1 95 ? -0.244 -12.899 4.440 1.00 90.56 95 VAL A C 1
ATOM 747 O O . VAL A 1 95 ? 0.144 -13.563 5.396 1.00 90.56 95 VAL A O 1
ATOM 750 N N . ALA A 1 96 ? 0.330 -12.990 3.236 1.00 90.19 96 ALA A N 1
ATOM 751 C CA . ALA A 1 96 ? 1.475 -13.862 2.980 1.00 90.19 96 ALA A CA 1
ATOM 752 C C . ALA A 1 96 ? 2.733 -13.456 3.776 1.00 90.19 96 ALA A C 1
ATOM 754 O O . ALA A 1 96 ? 3.480 -14.331 4.209 1.00 90.19 96 ALA A O 1
ATOM 755 N N . ASN A 1 97 ? 2.959 -12.153 3.987 1.00 90.06 97 ASN A N 1
ATOM 756 C CA . ASN A 1 97 ? 4.099 -11.633 4.752 1.00 90.06 97 ASN A CA 1
ATOM 757 C C . ASN A 1 97 ? 3.849 -11.592 6.271 1.00 90.06 97 ASN A C 1
ATOM 759 O O . ASN A 1 97 ? 4.785 -11.747 7.051 1.00 90.06 97 ASN A O 1
ATOM 763 N N . PHE A 1 98 ? 2.595 -11.427 6.696 1.00 87.75 98 PHE A N 1
ATOM 764 C CA . PHE A 1 98 ? 2.174 -11.347 8.097 1.00 87.75 98 PHE A CA 1
ATOM 765 C C . PHE A 1 98 ? 1.066 -12.371 8.397 1.00 87.75 98 PHE A C 1
ATOM 767 O O . PHE A 1 98 ? -0.074 -11.989 8.686 1.00 87.75 98 PHE A O 1
ATOM 774 N N . PRO A 1 99 ? 1.368 -13.682 8.356 1.00 84.56 99 PRO A N 1
ATOM 775 C CA . PRO A 1 99 ? 0.355 -14.725 8.522 1.00 84.56 99 PRO A CA 1
ATOM 776 C C . PRO A 1 99 ? -0.338 -14.662 9.890 1.00 84.56 99 PRO A C 1
ATOM 778 O O . PRO A 1 99 ? -1.529 -14.940 9.989 1.00 84.56 99 PRO A O 1
ATOM 781 N N . ASP A 1 100 ? 0.370 -14.214 10.932 1.00 83.44 100 ASP A N 1
ATOM 782 C CA . ASP A 1 100 ? -0.162 -14.090 12.297 1.00 83.44 100 ASP A CA 1
ATOM 783 C C . ASP A 1 100 ? -1.263 -13.025 12.439 1.00 83.44 100 ASP A C 1
ATOM 785 O O . ASP A 1 100 ? -2.036 -13.038 13.405 1.00 83.44 100 ASP A O 1
ATOM 789 N N . CYS A 1 101 ? -1.340 -12.091 11.488 1.00 75.56 101 CYS A N 1
ATOM 790 C CA . CYS A 1 101 ? -2.367 -11.059 11.463 1.00 75.56 101 CYS A CA 1
ATOM 791 C C . CYS A 1 101 ? -3.713 -11.582 10.952 1.00 75.56 101 CYS A C 1
ATOM 793 O O . CYS A 1 101 ? -4.749 -10.999 11.276 1.00 75.56 101 CYS A O 1
ATOM 795 N N . PHE A 1 102 ? -3.725 -12.688 10.202 1.00 74.25 102 PHE A N 1
ATOM 796 C CA . PHE A 1 102 ? -4.956 -13.352 9.802 1.00 74.25 102 PHE A CA 1
ATOM 797 C C . PHE A 1 102 ? -5.354 -14.381 10.860 1.00 74.25 102 PHE A C 1
ATOM 799 O O . PHE A 1 102 ? -4.744 -15.438 11.009 1.00 74.25 102 PHE A O 1
ATOM 806 N N . ARG A 1 103 ? -6.414 -14.074 11.608 1.00 72.19 103 ARG A N 1
ATOM 807 C CA . ARG A 1 103 ? -7.007 -15.007 12.567 1.00 72.19 103 ARG A CA 1
ATOM 808 C C . ARG A 1 103 ? -8.340 -15.478 12.022 1.00 72.19 103 ARG A C 1
ATOM 810 O O . ARG A 1 103 ? -9.326 -14.751 12.095 1.00 72.19 103 ARG A O 1
ATOM 817 N N . GLU A 1 104 ? -8.367 -16.700 11.500 1.00 67.06 104 GLU A N 1
ATOM 818 C CA . GLU A 1 104 ? -9.622 -17.388 11.214 1.00 67.06 104 GLU A CA 1
ATOM 819 C C . GLU A 1 104 ? -10.372 -17.565 12.542 1.00 67.06 104 GLU A C 1
ATOM 821 O O . GLU A 1 104 ? -9.993 -18.362 13.406 1.00 67.06 104 GLU A O 1
ATOM 826 N N . GLY A 1 105 ? -11.395 -16.737 12.755 1.00 57.72 105 GLY A N 1
ATOM 827 C CA . GLY A 1 105 ? -12.290 -16.883 13.889 1.00 57.72 105 GLY A CA 1
ATOM 828 C C . GLY A 1 105 ? -12.985 -18.231 13.777 1.00 57.72 105 GLY A C 1
ATOM 829 O O . GLY A 1 105 ? -13.670 -18.493 12.792 1.00 57.72 105 GLY A O 1
ATOM 830 N N . LYS A 1 106 ? -12.810 -19.099 14.776 1.00 45.22 106 LYS A N 1
ATOM 831 C CA . LYS A 1 106 ? -13.727 -20.224 14.964 1.00 45.22 106 LYS A CA 1
ATOM 832 C C . LYS A 1 106 ? -15.101 -19.631 15.278 1.00 45.22 106 LYS A C 1
ATOM 834 O O . LYS A 1 106 ? -15.297 -19.141 16.390 1.00 45.22 106 LYS A O 1
ATOM 839 N N . TRP A 1 107 ? -15.971 -19.611 14.274 1.00 48.25 107 TRP A N 1
ATOM 840 C CA . TRP A 1 107 ? -17.394 -19.302 14.400 1.00 48.25 107 TRP A CA 1
ATOM 841 C C . TRP A 1 107 ? -18.117 -20.403 15.179 1.00 48.25 107 TRP A C 1
ATOM 843 O O . TRP A 1 107 ? -17.759 -21.591 14.987 1.00 48.25 107 TRP A O 1
#